Protein AF-G0GAW5-F1 (afdb_monomer_lite)

Foldseek 3Di:
DDDDPPPPPPPDPPPVPQPPDVLVVCVVVNPVNVVVLVVVCVVCVPCVVVVVVVVVVVVVVVVVVVVCVVVVCVPLDDVNVVVVSVVSVVVSVVVVVVVVVVVVVVVVVVVD

Sequence (112 aa):
MQSLHSGTGSYAQEESEPLIVPLAVPFIAGPSAIAMITLLSTRYPAHRLELGLALGGAWLVSVLVLLASEIFQRLLGKNGLEAVERLMGMLLTAMAAQMLLDGIRDYLALAG

Structure (mmCIF, N/CA/C/O backbone):
data_AF-G0GAW5-F1
#
_entry.id   AF-G0GAW5-F1
#
loop_
_atom_site.group_PDB
_atom_site.id
_atom_site.type_symbol
_atom_site.label_atom_id
_atom_site.label_alt_id
_atom_site.label_comp_id
_atom_site.label_asym_id
_atom_site.label_entity_id
_atom_site.label_seq_id
_atom_site.pdbx_PDB_ins_code
_atom_site.Cartn_x
_atom_site.Cartn_y
_atom_site.Cartn_z
_atom_site.occupancy
_atom_site.B_iso_or_equiv
_atom_site.auth_seq_id
_atom_site.auth_comp_id
_atom_site.auth_asym_id
_atom_site.auth_atom_id
_atom_site.pdbx_PDB_model_num
ATOM 1 N N . MET A 1 1 ? 3.167 -16.048 63.018 1.00 46.88 1 MET A N 1
ATOM 2 C CA . MET A 1 1 ? 1.977 -16.678 62.409 1.00 46.88 1 MET A CA 1
ATOM 3 C C . MET A 1 1 ? 1.272 -15.592 61.621 1.00 46.88 1 MET A C 1
ATOM 5 O O . MET A 1 1 ? 0.807 -14.646 62.229 1.00 46.88 1 MET A O 1
ATOM 9 N N . GLN A 1 2 ? 1.557 -15.529 60.318 1.00 53.53 2 GLN A N 1
ATOM 10 C CA . GLN A 1 2 ? 0.591 -15.897 59.268 1.00 53.53 2 GLN A CA 1
ATOM 11 C C . GLN A 1 2 ? -0.322 -14.689 58.996 1.00 53.53 2 GLN A C 1
ATOM 13 O O . GLN A 1 2 ? -1.010 -14.230 59.887 1.00 53.53 2 GLN A O 1
ATOM 18 N N . SER A 1 3 ? -0.319 -14.057 57.836 1.00 53.78 3 SER A N 1
ATOM 19 C CA . SER A 1 3 ? -0.056 -14.562 56.495 1.00 53.78 3 SER A CA 1
ATOM 20 C C . SER A 1 3 ? 0.198 -13.374 55.573 1.00 53.78 3 SER A C 1
ATOM 22 O O . SER A 1 3 ? -0.595 -12.438 55.551 1.00 53.78 3 SER A O 1
ATOM 24 N N . LEU A 1 4 ? 1.280 -13.468 54.798 1.00 60.12 4 LEU A N 1
ATOM 25 C CA . LEU A 1 4 ? 1.246 -13.324 53.342 1.00 60.12 4 LEU A CA 1
ATOM 26 C C . LEU A 1 4 ? 0.198 -12.327 52.831 1.00 60.12 4 LEU A C 1
ATOM 28 O O . LEU A 1 4 ? -0.859 -12.725 52.346 1.00 60.12 4 LEU A O 1
ATOM 32 N N . HIS A 1 5 ? 0.535 -11.038 52.858 1.00 53.38 5 HIS A N 1
ATOM 33 C CA . HIS A 1 5 ? 0.037 -10.159 51.810 1.00 53.38 5 HIS A CA 1
ATOM 34 C C . HIS A 1 5 ? 0.805 -10.545 50.550 1.00 53.38 5 HIS A C 1
ATOM 36 O O . HIS A 1 5 ? 1.903 -10.066 50.273 1.00 53.38 5 HIS A O 1
ATOM 42 N N . SER A 1 6 ? 0.253 -11.547 49.872 1.00 56.44 6 SER A N 1
ATOM 43 C CA . SER A 1 6 ? 0.546 -11.881 48.495 1.00 56.44 6 SER A CA 1
ATOM 44 C C . SER A 1 6 ? 0.391 -10.604 47.678 1.00 56.44 6 SER A C 1
ATOM 46 O O . SER A 1 6 ? -0.710 -10.253 47.260 1.00 56.44 6 SER A O 1
ATOM 48 N N . GLY A 1 7 ? 1.504 -9.902 47.471 1.00 50.41 7 GLY A N 1
ATOM 49 C CA . GLY A 1 7 ? 1.680 -9.050 46.311 1.00 50.41 7 GLY A CA 1
ATOM 50 C C . GLY A 1 7 ? 1.648 -9.978 45.112 1.00 50.41 7 GLY A C 1
ATOM 51 O O . GLY A 1 7 ? 2.681 -10.475 44.674 1.00 50.41 7 GLY A O 1
ATOM 52 N N . THR A 1 8 ? 0.432 -10.306 44.679 1.00 53.81 8 THR A N 1
ATOM 53 C CA . THR A 1 8 ? 0.137 -10.913 43.391 1.00 53.81 8 THR A CA 1
ATOM 54 C C . THR A 1 8 ? 0.980 -10.182 42.369 1.00 53.81 8 THR A C 1
ATOM 56 O O . THR A 1 8 ? 0.806 -8.978 42.175 1.00 53.81 8 THR A O 1
ATOM 59 N N . GLY A 1 9 ? 1.931 -10.909 41.779 1.00 46.69 9 GLY A N 1
ATOM 60 C CA . GLY A 1 9 ? 2.635 -10.458 40.596 1.00 46.69 9 GLY A CA 1
ATOM 61 C C . GLY A 1 9 ? 1.575 -9.995 39.616 1.00 46.69 9 GLY A C 1
ATOM 62 O O . GLY A 1 9 ? 0.735 -10.787 39.190 1.00 46.69 9 GLY A O 1
ATOM 63 N N . SER A 1 10 ? 1.566 -8.690 39.361 1.00 43.50 10 SER A N 1
ATOM 64 C CA . SER A 1 10 ? 0.806 -8.098 38.279 1.00 43.50 10 SER A CA 1
ATOM 65 C C . SER A 1 10 ? 1.381 -8.723 37.021 1.00 43.50 10 SER A C 1
ATOM 67 O O . SER A 1 10 ? 2.432 -8.300 36.543 1.00 43.50 10 SER A O 1
ATOM 69 N N . TYR A 1 11 ? 0.762 -9.819 36.578 1.00 47.91 11 TYR A N 1
ATOM 70 C CA . TYR A 1 11 ? 1.044 -10.440 35.300 1.00 47.91 11 TYR A CA 1
ATOM 71 C C . TYR A 1 11 ? 1.053 -9.322 34.277 1.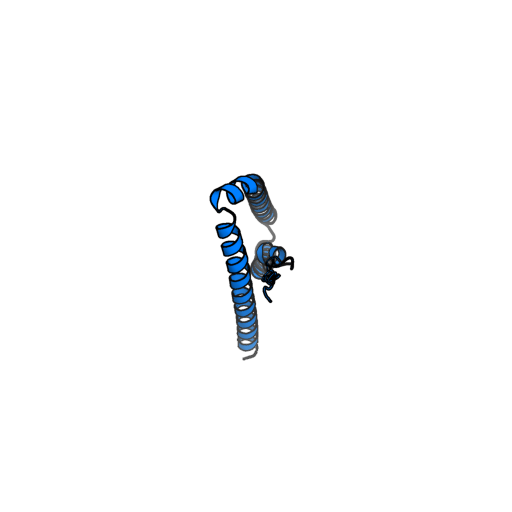00 47.91 11 TYR A C 1
ATOM 73 O O . TYR A 1 11 ? 0.101 -8.541 34.207 1.00 47.91 11 TYR A O 1
ATOM 81 N N . ALA A 1 12 ? 2.198 -9.210 33.610 1.00 43.69 12 ALA A N 1
ATOM 82 C CA . ALA A 1 12 ? 2.479 -8.240 32.584 1.00 43.69 12 ALA A CA 1
ATOM 83 C C . ALA A 1 12 ? 1.234 -8.057 31.721 1.00 43.69 12 ALA A C 1
ATOM 85 O O . ALA A 1 12 ? 0.799 -8.975 31.023 1.00 43.69 12 ALA A O 1
ATOM 86 N N . GLN A 1 13 ? 0.650 -6.866 31.803 1.00 46.19 13 GLN A N 1
ATOM 87 C CA . GLN A 1 13 ? -0.124 -6.350 30.699 1.00 46.19 13 GLN A CA 1
ATOM 88 C C . GLN A 1 13 ? 0.935 -6.149 29.614 1.00 46.19 13 GLN A C 1
ATOM 90 O O . GLN A 1 13 ? 1.612 -5.125 29.586 1.00 46.19 13 GLN A O 1
ATOM 95 N N . GLU A 1 14 ? 1.197 -7.203 28.834 1.00 52.44 14 GLU A N 1
ATOM 96 C CA . GLU A 1 14 ? 1.821 -7.073 27.526 1.00 52.44 14 GLU A CA 1
ATOM 97 C C . GLU A 1 14 ? 0.864 -6.179 26.744 1.00 52.44 14 GLU A C 1
ATOM 99 O O . GLU A 1 14 ? -0.074 -6.640 26.094 1.00 52.44 14 GLU A O 1
ATOM 104 N N . GLU A 1 15 ? 1.026 -4.867 26.918 1.00 55.59 15 GLU A N 1
ATOM 105 C CA . GLU A 1 15 ? 0.551 -3.899 25.956 1.00 55.59 15 GLU A CA 1
ATOM 106 C C . GLU A 1 15 ? 1.188 -4.362 24.657 1.00 55.59 15 GLU A C 1
ATOM 108 O O . GLU A 1 15 ? 2.405 -4.269 24.507 1.00 55.59 15 GLU A O 1
ATOM 113 N N . SER A 1 16 ? 0.392 -5.021 23.805 1.00 56.28 16 SER A N 1
ATOM 114 C CA . SER A 1 16 ? 0.824 -5.417 22.471 1.00 56.28 16 SER A CA 1
ATOM 115 C C . SER A 1 16 ? 1.380 -4.154 21.858 1.00 56.28 16 SER A C 1
ATOM 117 O O . SER A 1 16 ? 0.602 -3.254 21.550 1.00 56.28 16 SER A O 1
ATOM 119 N N . GLU A 1 17 ? 2.707 -4.054 21.783 1.00 57.62 17 GLU A N 1
ATOM 120 C CA . GLU A 1 17 ? 3.372 -2.931 21.156 1.00 57.62 17 GLU A CA 1
ATOM 121 C C . GLU A 1 17 ? 2.834 -2.936 19.729 1.00 57.62 17 GLU A C 1
ATOM 123 O O . GLU A 1 17 ? 3.129 -3.873 18.972 1.00 57.62 17 GLU A O 1
ATOM 128 N N . PRO A 1 18 ? 1.949 -1.982 19.374 1.00 62.19 18 PRO A N 1
ATOM 129 C CA . PRO A 1 18 ? 1.368 -1.967 18.049 1.00 62.19 18 PRO A CA 1
ATOM 130 C C . PRO A 1 18 ? 2.558 -1.910 17.107 1.00 62.19 18 PRO A C 1
ATOM 132 O O . PRO A 1 18 ? 3.521 -1.196 17.400 1.00 62.19 18 PRO A O 1
ATOM 135 N N . LEU A 1 19 ? 2.550 -2.684 16.021 1.00 57.59 19 LEU A N 1
ATOM 136 C CA . LEU A 1 19 ? 3.632 -2.645 15.040 1.00 57.59 19 LEU A CA 1
ATOM 137 C C . LEU A 1 19 ? 3.679 -1.243 14.400 1.00 57.59 19 LEU A C 1
ATOM 139 O O . LEU A 1 19 ? 3.179 -1.013 13.302 1.00 57.59 19 LEU A O 1
ATOM 143 N N . ILE A 1 20 ? 4.319 -0.297 15.085 1.00 57.03 20 ILE A N 1
ATOM 144 C CA . ILE A 1 20 ? 4.677 1.045 14.629 1.00 57.03 20 ILE A CA 1
ATOM 145 C C . ILE A 1 20 ? 5.997 0.896 13.868 1.00 57.03 20 ILE A C 1
ATOM 147 O O . ILE A 1 20 ? 7.014 1.519 14.143 1.00 57.03 20 ILE A O 1
ATOM 151 N N . VAL A 1 21 ? 6.017 -0.028 12.920 1.00 54.75 21 VAL A N 1
ATOM 152 C CA . VAL A 1 21 ? 7.051 -0.098 11.891 1.00 54.75 21 VAL A CA 1
ATOM 153 C C . VAL A 1 21 ? 6.363 0.292 10.585 1.00 54.75 21 VAL A C 1
ATOM 155 O O . VAL A 1 21 ? 5.129 0.294 10.537 1.00 54.75 21 VAL A O 1
ATOM 158 N N . PRO A 1 22 ? 7.087 0.705 9.532 1.00 62.09 22 PRO A N 1
ATOM 159 C CA . PRO A 1 22 ? 6.471 1.193 8.306 1.00 62.09 22 PRO A CA 1
ATOM 160 C C . PRO A 1 22 ? 5.839 0.012 7.560 1.00 62.09 22 PRO A C 1
ATOM 162 O O . PRO A 1 22 ? 6.385 -0.454 6.575 1.00 62.09 22 PRO A O 1
ATOM 165 N N . LEU A 1 23 ? 4.713 -0.500 8.061 1.00 59.62 23 LEU A N 1
ATOM 166 C CA . LEU A 1 23 ? 3.812 -1.484 7.466 1.00 59.62 23 LEU A CA 1
ATOM 167 C C . LEU A 1 23 ? 2.655 -0.782 6.760 1.00 59.62 23 LEU A C 1
ATOM 169 O O . LEU A 1 23 ? 2.204 -1.224 5.707 1.00 59.62 23 LEU A O 1
ATOM 173 N N . ALA A 1 24 ? 2.251 0.382 7.278 1.00 64.81 24 ALA A N 1
ATOM 174 C CA . ALA A 1 24 ? 1.353 1.286 6.571 1.00 64.81 24 ALA A CA 1
ATOM 175 C C . ALA A 1 24 ? 1.928 1.673 5.197 1.00 64.81 24 ALA A C 1
ATOM 177 O O . ALA A 1 24 ? 1.198 1.735 4.216 1.00 64.81 24 ALA A O 1
ATOM 178 N N . VAL A 1 25 ? 3.249 1.861 5.104 1.00 62.19 25 VAL A N 1
ATOM 179 C CA . VAL A 1 25 ? 3.933 2.228 3.855 1.00 62.19 25 VAL A CA 1
ATOM 180 C C . VAL A 1 25 ? 3.888 1.115 2.790 1.00 62.19 25 VAL A C 1
ATOM 182 O O . VAL A 1 25 ? 3.407 1.405 1.701 1.00 62.19 25 VAL A O 1
ATOM 185 N N . PRO A 1 26 ? 4.307 -0.143 3.035 1.00 67.50 26 PRO A N 1
ATOM 186 C CA . PRO A 1 26 ? 4.197 -1.237 2.071 1.00 67.50 26 PRO A CA 1
ATOM 187 C C . PRO A 1 26 ? 2.751 -1.661 1.816 1.00 67.50 26 PRO A C 1
ATOM 189 O O . PRO A 1 26 ? 2.487 -2.267 0.787 1.00 67.50 26 PRO A O 1
ATOM 192 N N . PHE A 1 27 ? 1.801 -1.343 2.695 1.00 67.31 27 PHE A N 1
ATOM 193 C CA . PHE A 1 27 ? 0.393 -1.557 2.381 1.00 67.31 27 PHE A CA 1
ATOM 194 C C . PHE A 1 27 ? -0.167 -0.482 1.436 1.00 67.31 27 PHE A C 1
ATOM 196 O O . PHE A 1 27 ? -0.823 -0.807 0.451 1.00 67.31 27 PHE A O 1
ATOM 203 N N . ILE A 1 28 ? 0.116 0.799 1.697 1.00 67.25 28 ILE A N 1
ATOM 204 C CA . ILE A 1 28 ? -0.384 1.931 0.894 1.00 67.25 28 ILE A CA 1
ATOM 205 C C . ILE A 1 28 ? 0.362 2.050 -0.442 1.00 67.25 28 ILE A C 1
ATOM 207 O O . ILE A 1 28 ? -0.236 2.324 -1.479 1.00 67.25 28 ILE A O 1
ATOM 211 N N . ALA A 1 29 ? 1.674 1.845 -0.426 1.00 67.81 29 ALA A N 1
ATOM 212 C CA . ALA A 1 29 ? 2.573 1.983 -1.564 1.00 67.81 29 ALA A CA 1
ATOM 213 C C . ALA A 1 29 ? 3.274 0.651 -1.849 1.00 67.81 29 ALA A C 1
ATOM 215 O O . ALA A 1 29 ? 4.493 0.603 -2.025 1.00 67.81 29 ALA A O 1
ATOM 216 N N . GLY A 1 30 ? 2.513 -0.448 -1.838 1.00 74.38 30 GLY A N 1
ATOM 217 C CA . GLY A 1 30 ? 3.077 -1.778 -2.032 1.00 74.38 30 GLY A CA 1
ATOM 218 C C . GLY A 1 30 ? 3.963 -1.857 -3.275 1.00 74.38 30 GLY A C 1
ATOM 219 O O . GLY A 1 30 ? 3.634 -1.256 -4.303 1.00 74.38 30 GLY A O 1
ATOM 220 N N . PRO A 1 31 ? 5.087 -2.592 -3.219 1.00 77.75 31 PRO A N 1
ATOM 221 C CA . PRO A 1 31 ? 6.052 -2.636 -4.315 1.00 77.75 31 PRO A CA 1
ATOM 222 C C . PRO A 1 31 ? 5.419 -3.087 -5.640 1.00 77.75 31 PRO A C 1
ATOM 224 O O . PRO A 1 31 ? 5.794 -2.575 -6.692 1.00 77.75 31 PRO A O 1
ATOM 227 N N . SER A 1 32 ? 4.386 -3.940 -5.597 1.00 77.44 32 SER A N 1
ATOM 228 C CA . SER A 1 32 ? 3.591 -4.327 -6.772 1.00 77.44 32 SER A CA 1
ATOM 229 C C . SER A 1 32 ? 2.832 -3.153 -7.382 1.00 77.44 32 SER A C 1
ATOM 231 O O . SER A 1 32 ? 2.798 -3.010 -8.600 1.00 77.44 32 SER A O 1
ATOM 233 N N . ALA A 1 33 ? 2.239 -2.292 -6.552 1.00 83.12 33 ALA A N 1
ATOM 234 C CA . ALA A 1 33 ? 1.510 -1.118 -7.016 1.00 83.12 33 ALA A CA 1
ATOM 235 C C . ALA A 1 33 ? 2.464 -0.106 -7.666 1.00 83.12 33 ALA A C 1
ATOM 237 O O . ALA A 1 33 ? 2.168 0.396 -8.749 1.00 83.12 33 ALA A O 1
ATOM 238 N N . ILE A 1 34 ? 3.637 0.131 -7.063 1.00 85.31 34 ILE A N 1
ATOM 239 C CA . ILE A 1 34 ? 4.677 0.995 -7.646 1.00 85.31 34 ILE A CA 1
ATOM 240 C C . ILE A 1 34 ? 5.186 0.404 -8.967 1.00 85.31 34 ILE A C 1
ATOM 242 O O . ILE A 1 34 ? 5.260 1.118 -9.965 1.00 85.31 34 ILE A O 1
ATOM 246 N N . ALA A 1 35 ? 5.489 -0.897 -9.012 1.00 86.00 35 ALA A N 1
ATOM 247 C CA . ALA A 1 35 ? 5.927 -1.575 -10.231 1.00 86.00 35 ALA A CA 1
ATOM 248 C C . ALA A 1 35 ? 4.871 -1.491 -11.343 1.00 86.00 35 ALA A C 1
ATOM 250 O O . ALA A 1 35 ? 5.198 -1.177 -12.489 1.00 86.00 35 ALA A O 1
ATOM 251 N N . MET A 1 36 ? 3.598 -1.702 -11.003 1.00 86.31 36 MET A N 1
ATOM 252 C CA . MET A 1 36 ? 2.491 -1.629 -11.950 1.00 86.31 36 MET A CA 1
ATOM 253 C C . MET A 1 36 ? 2.285 -0.206 -12.469 1.00 86.31 36 MET A C 1
ATOM 255 O O . MET A 1 36 ? 2.135 -0.028 -13.674 1.00 86.31 36 MET A O 1
ATOM 259 N N . ILE A 1 37 ? 2.354 0.814 -11.610 1.00 85.44 37 ILE A N 1
ATOM 260 C CA . ILE A 1 37 ? 2.284 2.220 -12.030 1.00 85.44 37 ILE A CA 1
ATOM 261 C C . ILE A 1 37 ? 3.465 2.598 -12.923 1.00 85.44 37 ILE A C 1
ATOM 263 O O . ILE A 1 37 ? 3.259 3.247 -13.945 1.00 85.44 37 ILE A O 1
ATOM 267 N N . THR A 1 38 ? 4.683 2.158 -12.605 1.00 85.56 38 THR A N 1
ATOM 268 C CA . THR A 1 38 ? 5.864 2.398 -13.447 1.00 85.56 38 THR A CA 1
ATOM 269 C C . THR A 1 38 ? 5.718 1.717 -14.810 1.00 85.56 38 THR A C 1
ATOM 271 O O . THR A 1 38 ? 5.976 2.339 -15.845 1.00 85.56 38 THR A O 1
ATOM 274 N N . LEU A 1 39 ? 5.229 0.474 -14.843 1.00 87.06 39 LEU A N 1
ATOM 275 C CA . LEU A 1 39 ? 4.948 -0.252 -16.082 1.00 87.06 39 LEU A CA 1
ATOM 276 C C . LEU A 1 39 ? 3.862 0.445 -16.913 1.00 87.06 39 LEU A C 1
ATOM 278 O O . LEU A 1 39 ? 4.033 0.636 -18.117 1.00 87.06 39 LEU A O 1
ATOM 282 N N . LEU A 1 40 ? 2.761 0.849 -16.280 1.00 84.69 40 LEU A N 1
ATOM 283 C CA . LEU A 1 40 ? 1.617 1.472 -16.943 1.00 84.69 40 LEU A CA 1
ATOM 284 C C . LEU A 1 40 ? 1.960 2.879 -17.454 1.00 84.69 40 LEU A C 1
ATOM 286 O O . LEU A 1 40 ? 1.609 3.227 -18.580 1.00 84.69 40 LEU A O 1
ATOM 290 N N . SER A 1 41 ? 2.737 3.639 -16.678 1.00 82.62 41 SER A N 1
ATOM 291 C CA . SER A 1 41 ? 3.304 4.937 -17.065 1.00 82.62 41 SER A CA 1
ATOM 292 C C . SER A 1 41 ? 4.228 4.816 -18.283 1.00 82.62 41 SER A C 1
ATOM 294 O O . SER A 1 41 ? 4.178 5.649 -19.189 1.00 82.62 41 SER A O 1
ATOM 296 N N . THR A 1 42 ? 5.013 3.734 -18.360 1.00 81.69 42 THR A N 1
ATOM 297 C CA . THR A 1 42 ? 5.902 3.457 -19.502 1.00 81.69 42 THR A CA 1
ATOM 298 C C . THR A 1 42 ? 5.127 2.985 -20.740 1.00 81.69 42 THR A C 1
ATOM 300 O O . THR A 1 42 ? 5.465 3.359 -21.861 1.00 81.69 42 THR A O 1
ATOM 303 N N . ARG A 1 43 ? 4.068 2.182 -20.560 1.00 80.50 43 ARG A N 1
ATOM 304 C CA . ARG A 1 43 ? 3.222 1.651 -21.648 1.00 80.50 43 ARG A CA 1
ATOM 305 C C . ARG A 1 43 ? 2.291 2.701 -22.261 1.00 80.50 43 ARG A C 1
ATOM 307 O O . ARG A 1 43 ? 2.035 2.638 -23.460 1.00 80.50 43 ARG A O 1
ATOM 314 N N . TYR A 1 44 ? 1.792 3.652 -21.468 1.00 77.75 44 TYR A N 1
ATOM 315 C CA . TYR A 1 44 ? 0.777 4.623 -21.894 1.00 77.75 44 TYR A CA 1
ATOM 316 C C . TYR A 1 44 ? 1.193 6.080 -21.619 1.00 77.75 44 TYR A C 1
ATOM 318 O O . TYR A 1 44 ? 0.520 6.794 -20.871 1.00 77.75 44 TYR A O 1
ATOM 326 N N . PRO A 1 45 ? 2.250 6.590 -22.278 1.00 69.56 45 PRO A N 1
ATOM 327 C CA . PRO A 1 45 ? 2.746 7.947 -22.045 1.00 69.56 45 PRO A CA 1
ATOM 328 C C . PRO A 1 45 ? 1.766 9.055 -22.468 1.00 69.56 45 PRO A C 1
ATOM 330 O O . PRO A 1 45 ? 1.954 10.194 -22.042 1.00 69.56 45 PRO A O 1
ATOM 333 N N . ALA A 1 46 ? 0.747 8.746 -23.282 1.00 71.62 46 ALA A N 1
ATOM 334 C CA . ALA A 1 46 ? -0.295 9.684 -23.716 1.00 71.62 46 ALA A CA 1
ATOM 335 C C . ALA A 1 46 ? -1.462 9.825 -22.714 1.00 71.62 46 ALA A C 1
ATOM 337 O O . ALA A 1 46 ? -2.129 10.854 -22.706 1.00 71.62 46 ALA A O 1
ATOM 338 N N . HIS A 1 47 ? -1.673 8.847 -21.824 1.00 78.50 47 HIS A N 1
ATOM 339 C CA . HIS A 1 47 ? -2.802 8.817 -20.878 1.00 78.50 47 HIS A CA 1
ATOM 340 C C . HIS A 1 47 ? -2.390 9.244 -19.458 1.00 78.50 47 HIS A C 1
ATOM 342 O O . HIS A 1 47 ? -3.025 8.882 -18.471 1.00 78.50 47 HIS A 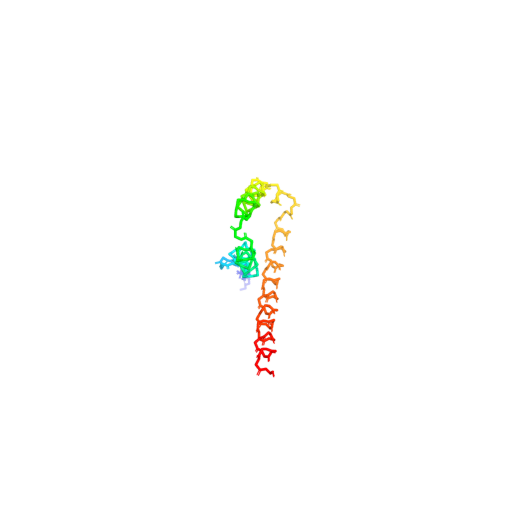O 1
ATOM 348 N N . ARG A 1 48 ? -1.319 10.043 -19.323 1.00 76.56 48 ARG A N 1
ATOM 349 C CA . ARG A 1 48 ? -0.823 10.522 -18.014 1.00 76.56 48 ARG A CA 1
ATOM 350 C C . ARG A 1 48 ? -1.889 11.276 -17.219 1.00 76.56 48 ARG A C 1
ATOM 352 O O . ARG A 1 48 ? -1.907 11.182 -15.998 1.00 76.56 48 ARG A O 1
ATOM 359 N N . LEU A 1 49 ? -2.770 12.003 -17.910 1.00 81.06 49 LEU A N 1
ATOM 360 C CA . LEU A 1 49 ? -3.894 12.711 -17.296 1.00 81.06 49 LEU A CA 1
ATOM 361 C C . LEU A 1 49 ? -4.925 11.744 -16.703 1.00 81.06 49 LEU A C 1
ATOM 363 O O . LEU A 1 49 ? -5.343 11.948 -15.570 1.00 81.06 49 LEU A O 1
ATOM 367 N N . GLU A 1 50 ? -5.284 10.669 -17.407 1.00 84.75 50 GLU A N 1
ATOM 368 C CA . GLU A 1 50 ? -6.201 9.647 -16.879 1.00 84.75 50 GLU A CA 1
ATOM 369 C C . GLU A 1 50 ? -5.585 8.881 -15.707 1.00 84.75 50 GLU A C 1
ATOM 371 O O . GLU A 1 50 ? -6.251 8.678 -14.695 1.00 84.75 50 GLU A O 1
ATOM 376 N N . LEU A 1 51 ? -4.297 8.525 -15.794 1.00 83.81 51 LEU A N 1
ATOM 377 C CA . LEU A 1 51 ? -3.572 7.898 -14.684 1.00 83.81 51 LEU A CA 1
ATOM 378 C C . LEU A 1 51 ? -3.505 8.821 -13.458 1.00 83.81 51 LEU A C 1
ATOM 380 O O . LEU A 1 51 ? -3.708 8.368 -12.332 1.00 83.81 51 LEU A O 1
ATOM 384 N N . GLY A 1 52 ? -3.271 10.119 -13.669 1.00 85.25 52 GLY A N 1
ATOM 385 C CA . GLY A 1 52 ? -3.288 11.128 -12.611 1.00 85.25 52 GLY A CA 1
ATOM 386 C C . GLY A 1 52 ? -4.674 11.317 -11.990 1.00 85.25 52 GLY A C 1
ATOM 387 O O . GLY A 1 52 ? -4.783 11.403 -10.769 1.00 85.25 52 GLY A O 1
ATOM 388 N N . LEU A 1 53 ? -5.737 11.319 -12.801 1.00 88.25 53 LEU A N 1
ATOM 389 C CA . LEU A 1 53 ? -7.121 11.386 -12.322 1.00 88.25 53 LEU A CA 1
ATOM 390 C C . LEU A 1 53 ? -7.513 10.133 -11.533 1.00 88.25 53 LEU A C 1
ATOM 392 O O . LEU A 1 53 ? -8.135 10.256 -10.481 1.00 88.25 53 LEU A O 1
ATOM 396 N N . ALA A 1 54 ? -7.117 8.942 -11.987 1.00 87.38 54 ALA A N 1
A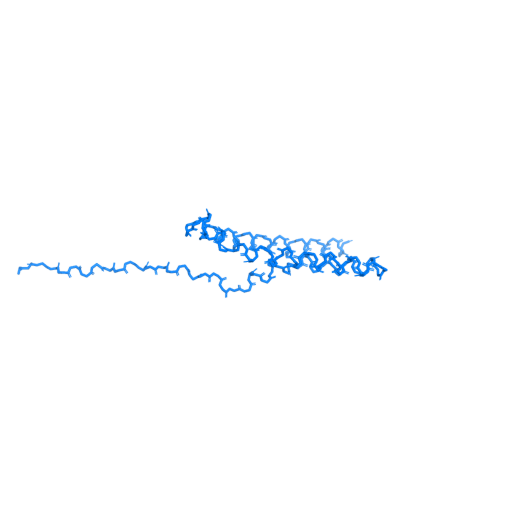TOM 397 C CA . ALA A 1 54 ? -7.348 7.693 -11.267 1.00 87.38 54 ALA A CA 1
ATOM 398 C C . ALA A 1 54 ? -6.618 7.676 -9.915 1.00 87.38 54 ALA A C 1
ATOM 400 O O . ALA A 1 54 ? -7.215 7.331 -8.895 1.00 87.38 54 ALA A O 1
ATOM 401 N N . LEU A 1 55 ? -5.351 8.109 -9.883 1.00 85.69 55 LEU A N 1
ATOM 402 C CA . LEU A 1 55 ? -4.578 8.222 -8.645 1.00 85.69 55 LEU A CA 1
ATOM 403 C C . LEU A 1 55 ? -5.175 9.273 -7.697 1.00 85.69 55 LEU A C 1
ATOM 405 O O . LEU A 1 55 ? -5.302 9.020 -6.500 1.00 85.69 55 LEU A O 1
ATOM 409 N N . GLY A 1 56 ? -5.598 10.420 -8.233 1.00 90.19 56 GLY A N 1
ATOM 410 C CA . GLY A 1 56 ? -6.317 11.452 -7.488 1.00 90.19 56 GLY A CA 1
ATOM 411 C C . GLY A 1 56 ? -7.641 10.941 -6.914 1.00 90.19 56 GLY A C 1
ATOM 412 O O . GLY A 1 56 ? -7.954 11.213 -5.757 1.00 90.19 56 GLY A O 1
ATOM 413 N N . GLY A 1 57 ? -8.382 10.133 -7.676 1.00 90.75 57 GLY A N 1
ATOM 414 C CA . GLY A 1 57 ? -9.590 9.451 -7.215 1.00 90.75 57 GLY A CA 1
ATOM 415 C C . GLY A 1 57 ? -9.308 8.463 -6.083 1.00 90.75 57 GLY A C 1
ATOM 416 O O . GLY A 1 57 ? -9.997 8.490 -5.067 1.00 90.75 57 GLY A O 1
ATOM 417 N N . ALA A 1 58 ? -8.258 7.646 -6.203 1.00 87.44 58 ALA A N 1
ATOM 418 C CA . ALA A 1 58 ? -7.838 6.728 -5.143 1.00 87.44 58 ALA A CA 1
ATOM 419 C C . ALA A 1 58 ? -7.443 7.475 -3.856 1.00 87.44 58 ALA A C 1
ATOM 421 O O . ALA A 1 58 ? -7.822 7.066 -2.757 1.00 87.44 58 ALA A O 1
ATOM 422 N N . TRP A 1 59 ? -6.747 8.608 -3.982 1.00 88.62 59 TRP A N 1
ATOM 423 C CA . TRP A 1 59 ? -6.445 9.502 -2.862 1.00 88.62 59 TRP A CA 1
ATOM 424 C C . TRP A 1 59 ? -7.710 10.059 -2.209 1.00 88.62 59 TRP A C 1
ATOM 426 O O . TRP A 1 59 ? -7.833 10.034 -0.987 1.00 88.62 59 TRP A O 1
ATOM 436 N N . LEU A 1 60 ? -8.673 10.516 -3.008 1.00 92.44 60 LEU A N 1
ATOM 437 C CA . LEU A 1 60 ? -9.930 11.071 -2.510 1.00 92.44 60 LEU A CA 1
ATOM 438 C C . LEU A 1 60 ? -10.758 10.017 -1.760 1.00 92.44 60 LEU A C 1
ATOM 440 O O . LEU A 1 60 ? -11.275 10.289 -0.677 1.00 92.44 60 LEU A O 1
ATOM 444 N N . VAL A 1 61 ? -10.808 8.788 -2.280 1.00 89.62 61 VAL A N 1
ATOM 445 C CA . VAL A 1 61 ? -11.404 7.638 -1.583 1.00 89.62 61 VAL A CA 1
ATOM 446 C C . VAL A 1 61 ? -10.659 7.342 -0.281 1.00 89.62 61 VAL A C 1
ATOM 448 O O . VAL A 1 61 ? -11.296 7.137 0.748 1.00 89.62 61 VAL A O 1
ATOM 451 N N . SER A 1 62 ? -9.326 7.377 -0.290 1.00 85.19 62 SER A N 1
ATOM 452 C CA . SER A 1 62 ? -8.511 7.130 0.909 1.00 85.19 62 SER A CA 1
ATOM 453 C C . SER A 1 62 ? -8.803 8.158 2.006 1.00 85.19 62 SER A C 1
ATOM 455 O O . SER A 1 62 ? -8.984 7.793 3.164 1.00 85.19 62 SER A O 1
ATOM 457 N N . VAL A 1 63 ? -8.936 9.435 1.641 1.00 87.81 63 VAL A N 1
ATOM 458 C CA . VAL A 1 63 ? -9.334 10.509 2.563 1.00 87.81 63 VAL A CA 1
ATOM 459 C C . VAL A 1 63 ? -10.742 10.278 3.116 1.00 87.81 63 VAL A C 1
ATOM 461 O O . VAL A 1 63 ? -10.946 10.427 4.318 1.00 87.81 63 VAL A O 1
ATOM 464 N N . LEU A 1 64 ? -11.705 9.867 2.286 1.00 89.56 64 LEU A N 1
ATOM 465 C CA . LEU A 1 64 ? -13.060 9.542 2.750 1.00 89.56 64 LEU A CA 1
ATOM 466 C C . LEU A 1 64 ? -13.073 8.375 3.746 1.00 89.56 64 LEU A C 1
ATOM 468 O O . LEU A 1 64 ? -13.781 8.433 4.749 1.00 89.56 64 LEU A O 1
ATOM 472 N N . VAL A 1 65 ? -12.265 7.340 3.502 1.00 84.88 65 VAL A N 1
ATOM 473 C CA . VAL A 1 65 ? -12.109 6.204 4.423 1.00 84.88 65 VAL A CA 1
ATOM 474 C C . VAL A 1 65 ? -11.490 6.656 5.748 1.00 84.88 65 VAL A C 1
ATOM 476 O O . VAL A 1 65 ? -11.963 6.249 6.807 1.00 84.88 65 VAL A O 1
ATOM 479 N N . LEU A 1 66 ? -10.484 7.537 5.710 1.00 81.12 66 LEU A N 1
ATOM 480 C CA . LEU A 1 66 ? -9.878 8.111 6.915 1.00 81.12 66 LEU A CA 1
ATOM 481 C C . LEU A 1 66 ? -10.863 8.983 7.701 1.00 81.12 66 LEU A C 1
ATOM 483 O O . LEU A 1 66 ? -10.893 8.899 8.926 1.00 81.12 66 LEU A O 1
ATOM 487 N N . LEU A 1 67 ? -11.710 9.767 7.027 1.00 84.88 67 LEU A N 1
ATOM 488 C CA . LEU A 1 67 ? -12.792 10.511 7.684 1.00 84.88 67 LEU A CA 1
ATOM 489 C C . LEU A 1 67 ? -13.802 9.571 8.357 1.00 84.88 67 LEU A C 1
ATOM 491 O O . LEU A 1 67 ? -14.310 9.872 9.432 1.00 84.88 67 LEU A O 1
ATOM 495 N N . ALA A 1 68 ? -14.063 8.409 7.758 1.00 82.69 68 ALA A N 1
ATOM 496 C CA . ALA A 1 68 ? -14.913 7.371 8.334 1.00 82.69 68 ALA A CA 1
ATOM 497 C C . ALA A 1 68 ? -14.211 6.522 9.417 1.00 82.69 68 ALA A C 1
ATOM 499 O O . ALA A 1 68 ? -14.824 5.598 9.955 1.00 82.69 68 ALA A O 1
ATOM 500 N N . SER A 1 69 ? -12.956 6.818 9.778 1.00 78.12 69 SER A N 1
ATOM 501 C CA . SER A 1 69 ? -12.186 6.060 10.779 1.00 78.12 69 SER A CA 1
ATOM 502 C C . SER A 1 69 ? -12.880 5.99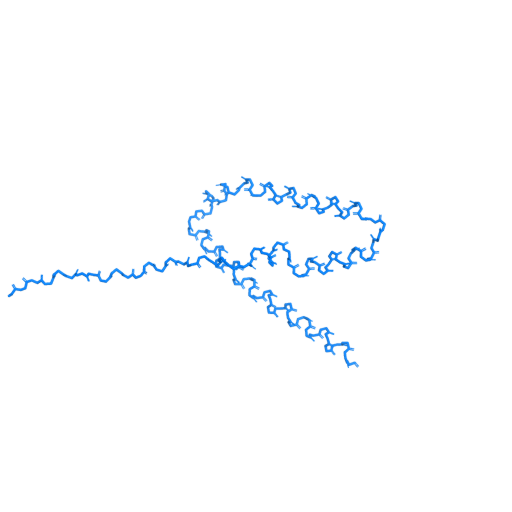9 12.146 1.00 78.12 69 SER A C 1
ATOM 504 O O . SER A 1 69 ? -12.893 4.954 12.799 1.00 78.12 69 SER A O 1
ATOM 506 N N . GLU A 1 70 ? -13.566 7.071 12.553 1.00 76.38 70 GLU A N 1
ATOM 507 C CA . GLU A 1 70 ? -14.352 7.082 13.796 1.00 76.38 70 GLU A CA 1
ATOM 508 C C . GLU A 1 70 ? -15.490 6.045 13.782 1.00 76.38 70 GLU A C 1
ATOM 510 O O . GLU A 1 70 ? -15.814 5.445 14.809 1.00 76.38 70 GLU A O 1
ATOM 515 N N . ILE A 1 71 ? -16.069 5.777 12.606 1.00 74.12 71 ILE A N 1
ATOM 516 C CA . ILE A 1 71 ? -17.106 4.755 12.415 1.00 74.12 71 ILE A CA 1
ATOM 517 C C . ILE A 1 71 ? -16.485 3.361 12.522 1.00 74.12 71 ILE A C 1
ATOM 519 O O . ILE A 1 71 ? -17.063 2.486 13.167 1.00 74.12 71 ILE A O 1
ATOM 523 N N . PHE A 1 72 ? -15.290 3.161 11.958 1.00 73.00 72 PHE A N 1
ATOM 524 C CA . PHE A 1 72 ? -14.558 1.896 12.056 1.00 73.00 72 PHE A CA 1
ATOM 525 C C . PHE A 1 72 ? -14.255 1.510 13.506 1.00 73.00 72 PHE A C 1
ATOM 527 O O . PHE A 1 72 ? -14.492 0.363 13.888 1.00 73.00 72 PHE A O 1
ATOM 534 N N . GLN A 1 73 ? -13.819 2.463 14.336 1.00 71.62 73 GLN A N 1
ATOM 535 C CA . GLN A 1 73 ? -13.571 2.205 15.760 1.00 71.62 73 GLN A CA 1
ATOM 536 C C . GLN A 1 73 ? -14.841 1.773 16.502 1.00 71.62 73 GLN A C 1
ATOM 538 O O . GLN A 1 73 ? -14.805 0.889 17.361 1.00 71.62 73 GLN A O 1
ATOM 543 N N . ARG A 1 74 ? -15.982 2.371 16.148 1.00 74.12 74 ARG A N 1
ATOM 544 C CA . ARG A 1 74 ? -17.274 2.070 16.771 1.00 74.12 74 ARG A CA 1
ATOM 545 C C . ARG A 1 74 ? -17.875 0.743 16.302 1.00 74.12 74 ARG A C 1
ATOM 547 O O . ARG A 1 74 ? -18.589 0.111 17.073 1.00 74.12 74 ARG A O 1
ATOM 554 N N . LEU A 1 75 ? -17.593 0.336 15.063 1.00 76.19 75 LEU A N 1
ATOM 555 C CA . LEU A 1 75 ? -18.160 -0.859 14.439 1.00 76.19 75 LEU A CA 1
ATOM 556 C C . LEU A 1 75 ? -17.382 -2.139 14.779 1.00 76.19 75 LEU A C 1
ATOM 558 O O . LEU A 1 75 ? -17.996 -3.170 15.034 1.00 76.19 75 LEU A O 1
ATOM 562 N N . LEU A 1 76 ? -16.045 -2.080 14.796 1.00 75.81 76 LEU A N 1
ATOM 563 C CA . LEU A 1 76 ? -15.187 -3.242 15.075 1.00 75.81 76 LEU A CA 1
ATOM 564 C C . LEU A 1 76 ? -14.915 -3.426 16.575 1.00 75.81 76 LEU A C 1
ATOM 566 O O . LEU A 1 76 ? -14.636 -4.539 17.026 1.00 75.81 76 LEU A O 1
ATOM 570 N N . GLY A 1 77 ? -15.012 -2.350 17.361 1.00 79.31 77 GLY A N 1
ATOM 571 C CA . GLY A 1 77 ? -14.659 -2.362 18.775 1.00 79.31 77 GLY A CA 1
ATOM 572 C C . GLY A 1 77 ? -13.176 -2.678 19.022 1.00 79.31 77 GLY A C 1
ATOM 573 O O . GLY A 1 77 ? -12.399 -2.962 18.112 1.00 79.31 77 GLY A O 1
ATOM 574 N N . LYS A 1 78 ? -12.774 -2.641 20.295 1.00 76.56 78 LYS A N 1
ATOM 575 C CA . LYS A 1 78 ? -11.375 -2.831 20.721 1.00 76.56 78 LYS A CA 1
ATOM 576 C C . LYS A 1 78 ? -10.769 -4.178 20.291 1.00 76.56 78 LYS A C 1
ATOM 578 O O . LYS A 1 78 ? -9.675 -4.203 19.746 1.00 76.56 78 LYS A O 1
ATOM 583 N N . ASN A 1 79 ? -11.507 -5.276 20.452 1.00 80.06 79 ASN A N 1
ATOM 584 C CA . ASN A 1 79 ? -11.004 -6.616 20.126 1.00 80.06 79 ASN A CA 1
ATOM 585 C C . ASN A 1 79 ? -10.950 -6.869 18.608 1.00 80.06 79 ASN A C 1
ATOM 587 O O . ASN A 1 79 ? -10.100 -7.617 18.133 1.00 80.06 79 ASN A O 1
ATOM 591 N N . GLY A 1 80 ? -11.866 -6.266 17.839 1.00 82.88 80 GLY A N 1
ATOM 592 C CA . GLY A 1 80 ? -11.865 -6.376 16.381 1.00 82.88 80 GLY A CA 1
ATOM 593 C C . GLY A 1 80 ? -10.699 -5.615 15.757 1.00 82.88 80 GLY A C 1
ATOM 594 O O . GLY A 1 80 ? -10.080 -6.117 14.822 1.00 82.88 80 GLY A O 1
ATOM 595 N N . LEU A 1 81 ? -10.358 -4.447 16.309 1.00 81.62 81 LEU A N 1
ATOM 596 C CA . LEU A 1 81 ? -9.189 -3.684 15.880 1.00 81.62 81 LEU A CA 1
ATOM 597 C C . LEU A 1 81 ? -7.886 -4.460 16.132 1.00 81.62 81 LEU A C 1
ATOM 599 O O . LEU A 1 81 ? -7.095 -4.619 15.209 1.00 81.62 81 LEU A O 1
ATOM 603 N N . GLU A 1 82 ? -7.723 -5.044 17.322 1.00 82.00 82 GLU A N 1
ATOM 604 C CA . GLU A 1 82 ? -6.556 -5.873 17.666 1.00 82.00 82 GLU A CA 1
ATOM 605 C C . GLU A 1 82 ? -6.422 -7.106 16.747 1.00 82.00 82 GLU A C 1
ATOM 607 O O . GLU A 1 82 ? -5.331 -7.456 16.288 1.00 82.00 82 GLU A O 1
ATOM 612 N N . ALA A 1 83 ? -7.543 -7.754 16.407 1.00 87.81 83 ALA A N 1
ATOM 613 C CA . ALA A 1 83 ? -7.547 -8.868 15.461 1.00 87.81 83 ALA A CA 1
ATOM 614 C C . ALA A 1 83 ? -7.122 -8.435 14.046 1.00 87.81 83 ALA A C 1
ATOM 616 O O . ALA A 1 83 ? -6.368 -9.151 13.383 1.00 87.81 83 ALA A O 1
ATOM 617 N N . VAL A 1 84 ? -7.578 -7.264 13.588 1.00 84.38 84 VAL A N 1
ATOM 618 C CA . VAL A 1 84 ? -7.204 -6.699 12.282 1.00 84.38 84 VAL A CA 1
ATOM 619 C C . VAL A 1 84 ? -5.732 -6.300 12.251 1.00 84.38 84 VAL A C 1
ATOM 621 O O . VAL A 1 84 ? -5.068 -6.575 11.257 1.00 84.38 84 VAL A O 1
ATOM 624 N N . GLU A 1 85 ? -5.190 -5.726 13.325 1.00 81.31 85 GLU A N 1
ATOM 625 C CA . GLU A 1 85 ? -3.762 -5.398 13.432 1.00 81.31 85 GLU A CA 1
ATOM 626 C C . GLU A 1 85 ? -2.884 -6.649 13.297 1.00 81.31 85 GLU A C 1
ATOM 628 O O . GLU A 1 85 ? -1.942 -6.675 12.498 1.00 81.31 85 GLU A O 1
ATOM 633 N N . ARG A 1 86 ? -3.241 -7.731 14.001 1.00 85.12 86 ARG A N 1
ATOM 634 C CA . ARG A 1 86 ? -2.546 -9.022 13.882 1.00 85.12 86 ARG A CA 1
ATOM 635 C C . ARG A 1 86 ? -2.668 -9.610 12.479 1.00 85.12 86 ARG A C 1
ATOM 637 O O . ARG A 1 86 ? -1.675 -10.077 11.921 1.00 85.12 86 ARG A O 1
ATOM 644 N N . LEU A 1 87 ? -3.865 -9.577 11.893 1.00 88.31 87 LEU A N 1
ATOM 645 C CA . LEU A 1 87 ? -4.108 -10.074 10.538 1.00 88.31 87 LEU A CA 1
ATOM 646 C C . LEU A 1 87 ? -3.302 -9.298 9.493 1.00 88.31 87 LEU A C 1
ATOM 648 O O . LEU A 1 87 ? -2.679 -9.907 8.628 1.00 88.31 87 LEU A O 1
ATOM 652 N N . MET A 1 88 ? -3.283 -7.971 9.592 1.00 84.38 88 MET A N 1
ATOM 653 C CA . MET A 1 88 ? -2.536 -7.091 8.702 1.00 84.38 88 MET A CA 1
ATOM 654 C C . MET A 1 88 ? -1.045 -7.429 8.716 1.00 84.38 88 MET A C 1
ATOM 656 O O . MET A 1 88 ? -0.441 -7.593 7.658 1.00 84.38 88 MET A O 1
ATOM 660 N N . GLY A 1 89 ? -0.468 -7.610 9.908 1.00 80.88 89 GLY A N 1
ATOM 661 C CA . GLY A 1 89 ? 0.919 -8.046 10.062 1.00 80.88 89 GLY A CA 1
ATOM 662 C C . GLY A 1 89 ? 1.182 -9.408 9.413 1.00 80.88 89 GLY A C 1
ATOM 663 O O . GLY A 1 89 ? 2.105 -9.534 8.610 1.00 80.88 89 GLY A O 1
ATOM 664 N N . MET A 1 90 ? 0.335 -10.408 9.686 1.00 88.81 90 MET A N 1
ATOM 665 C CA . MET A 1 90 ? 0.465 -11.750 9.098 1.00 88.81 90 MET A CA 1
ATOM 666 C C . MET A 1 90 ? 0.383 -11.730 7.563 1.00 88.81 90 MET A C 1
ATOM 668 O O . MET A 1 90 ? 1.196 -12.372 6.892 1.00 88.81 90 MET A O 1
ATOM 672 N N . LEU A 1 91 ? -0.562 -10.972 6.996 1.00 86.69 91 LEU A N 1
ATOM 673 C CA . LEU A 1 91 ? -0.717 -10.821 5.547 1.00 86.69 91 LEU A CA 1
ATOM 674 C C . LEU A 1 91 ? 0.494 -10.131 4.920 1.00 86.69 91 LEU A C 1
ATOM 676 O O . LEU A 1 91 ? 0.983 -10.590 3.891 1.00 86.69 91 LEU A O 1
ATOM 680 N N . LEU A 1 92 ? 1.011 -9.072 5.546 1.00 84.75 92 LEU A N 1
ATOM 681 C CA . LEU A 1 92 ? 2.191 -8.360 5.058 1.00 84.75 92 LEU A CA 1
ATOM 682 C C . LEU A 1 92 ? 3.430 -9.258 5.036 1.00 84.75 92 LEU A C 1
ATOM 684 O O . LEU A 1 92 ? 4.166 -9.247 4.051 1.00 84.75 92 LEU A O 1
ATOM 688 N N . THR A 1 93 ? 3.638 -10.083 6.066 1.00 86.75 93 THR A N 1
ATOM 689 C CA . THR A 1 93 ? 4.730 -11.068 6.082 1.00 86.75 93 THR A CA 1
ATOM 690 C C . THR A 1 93 ? 4.580 -12.099 4.962 1.00 86.75 93 THR A C 1
ATOM 692 O O . THR A 1 93 ? 5.547 -12.373 4.249 1.00 86.75 93 THR A O 1
ATOM 695 N N . ALA A 1 94 ? 3.376 -12.643 4.764 1.00 89.38 94 ALA A N 1
ATOM 696 C CA . ALA A 1 94 ? 3.115 -13.611 3.701 1.00 89.38 94 ALA A CA 1
ATOM 697 C C . ALA A 1 94 ? 3.321 -13.001 2.303 1.00 89.38 94 ALA A C 1
ATOM 699 O O . ALA A 1 94 ? 3.981 -13.601 1.455 1.00 89.38 94 ALA A O 1
ATOM 700 N N . MET A 1 95 ? 2.815 -11.785 2.078 1.00 87.38 95 MET A N 1
ATOM 701 C CA . MET A 1 95 ? 2.987 -11.063 0.817 1.00 87.38 95 MET A CA 1
ATOM 702 C C . MET A 1 95 ? 4.456 -10.745 0.543 1.00 87.38 95 MET A C 1
ATOM 704 O O . MET A 1 95 ? 4.917 -10.952 -0.576 1.00 87.38 95 MET A O 1
ATOM 708 N N . ALA A 1 96 ? 5.212 -10.304 1.551 1.00 85.81 96 ALA A N 1
ATOM 709 C CA . ALA A 1 96 ? 6.642 -10.048 1.403 1.00 85.81 96 ALA A CA 1
ATOM 710 C C . ALA A 1 96 ? 7.406 -11.309 0.964 1.00 85.81 96 ALA A C 1
ATOM 712 O O . ALA A 1 96 ? 8.215 -11.247 0.037 1.00 85.81 96 ALA A O 1
ATOM 713 N N . ALA A 1 97 ? 7.114 -12.460 1.580 1.00 91.62 97 ALA A N 1
ATOM 714 C CA . ALA A 1 97 ? 7.719 -13.732 1.197 1.00 91.62 97 ALA A CA 1
ATOM 715 C C . ALA A 1 97 ? 7.336 -14.147 -0.233 1.00 91.62 97 ALA A C 1
ATOM 717 O O . ALA A 1 97 ? 8.208 -14.545 -1.005 1.00 91.62 97 ALA A O 1
ATOM 718 N N . GLN A 1 98 ? 6.061 -14.013 -0.614 1.00 89.88 98 GLN A N 1
ATOM 719 C CA . GLN A 1 98 ? 5.605 -14.361 -1.961 1.00 89.88 98 GLN A CA 1
ATOM 720 C C . GLN A 1 98 ? 6.256 -13.473 -3.028 1.00 89.88 98 GLN A C 1
ATOM 722 O O . GLN A 1 98 ? 6.785 -13.988 -4.005 1.00 89.88 98 GLN A O 1
ATOM 727 N N . MET A 1 99 ? 6.313 -12.157 -2.809 1.00 88.06 99 MET A N 1
ATOM 728 C CA . MET A 1 99 ? 6.954 -11.227 -3.742 1.00 88.06 99 MET A CA 1
ATOM 729 C C . MET A 1 99 ? 8.454 -11.486 -3.909 1.00 88.06 99 MET A C 1
ATOM 731 O O . MET A 1 99 ? 8.983 -11.355 -5.012 1.00 88.06 99 MET A O 1
ATOM 735 N N . LEU A 1 100 ? 9.143 -11.866 -2.829 1.00 90.38 100 LEU A N 1
ATOM 736 C CA . LEU A 1 100 ? 10.546 -12.267 -2.899 1.00 90.38 100 LEU A CA 1
ATOM 737 C C . LEU A 1 100 ? 10.717 -13.529 -3.758 1.00 90.38 100 LEU A C 1
ATOM 739 O O . LEU A 1 100 ? 11.593 -13.567 -4.621 1.00 90.38 100 LEU A O 1
ATOM 743 N N . LEU A 1 101 ? 9.881 -14.547 -3.536 1.00 94.00 101 LEU A N 1
ATOM 744 C CA . LEU A 1 101 ? 9.915 -15.796 -4.300 1.00 94.00 101 LEU A CA 1
ATOM 745 C C . LEU A 1 101 ? 9.580 -15.577 -5.779 1.00 94.00 101 LEU A C 1
ATOM 747 O O . LEU A 1 101 ? 10.273 -16.126 -6.633 1.00 94.00 101 LEU A O 1
ATOM 751 N N . ASP A 1 102 ? 8.573 -14.755 -6.080 1.00 90.94 102 ASP A N 1
ATOM 752 C CA . ASP A 1 102 ? 8.204 -14.385 -7.449 1.00 90.94 102 ASP A CA 1
ATOM 753 C C . ASP A 1 102 ? 9.372 -13.676 -8.154 1.00 90.94 102 ASP A C 1
ATOM 755 O O . ASP A 1 102 ? 9.735 -14.042 -9.270 1.00 90.94 102 ASP A O 1
ATOM 759 N N . GLY A 1 103 ? 10.051 -12.749 -7.470 1.00 87.94 103 GLY A N 1
ATOM 760 C CA . GLY A 1 103 ? 11.242 -12.084 -8.005 1.00 87.94 103 GLY A CA 1
ATOM 761 C C . GLY A 1 103 ? 12.406 -13.042 -8.290 1.00 87.94 103 GLY A C 1
ATOM 762 O O . GLY A 1 103 ? 13.044 -12.943 -9.340 1.00 87.94 103 GLY A O 1
ATOM 763 N N . ILE A 1 104 ? 12.677 -13.998 -7.391 1.00 95.00 104 ILE A N 1
ATOM 764 C CA . ILE A 1 104 ? 13.715 -15.025 -7.604 1.00 95.00 104 ILE A CA 1
ATOM 765 C C . ILE A 1 104 ? 13.337 -15.938 -8.776 1.00 95.00 104 ILE A C 1
ATOM 767 O O . ILE A 1 104 ? 14.188 -16.263 -9.605 1.00 95.00 104 ILE A O 1
ATOM 771 N N . ARG A 1 105 ? 12.068 -16.349 -8.861 1.00 94.31 105 AR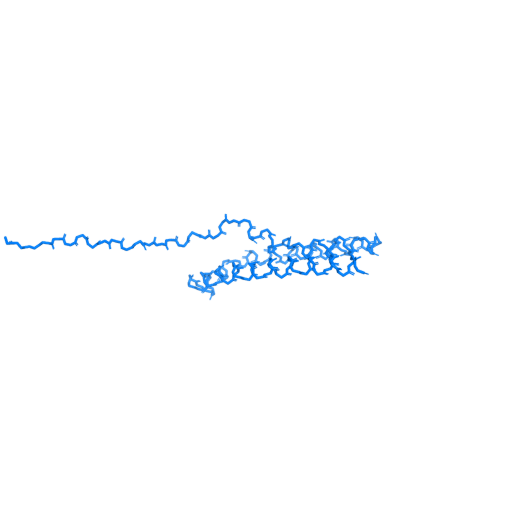G A N 1
ATOM 772 C CA . ARG A 1 105 ? 11.558 -17.198 -9.940 1.00 94.31 105 ARG A CA 1
ATOM 773 C C . ARG A 1 105 ? 11.727 -16.530 -11.302 1.00 94.31 105 ARG A C 1
ATOM 775 O O . ARG A 1 105 ? 12.232 -17.179 -12.217 1.00 94.31 105 ARG A O 1
ATOM 782 N N . ASP A 1 106 ? 11.344 -15.263 -11.424 1.00 91.75 106 ASP A N 1
ATOM 783 C CA . ASP A 1 106 ? 11.488 -14.500 -12.666 1.00 91.75 106 ASP A CA 1
ATOM 784 C C . ASP A 1 106 ? 12.963 -14.341 -13.056 1.00 91.75 106 ASP A C 1
ATOM 786 O O . ASP A 1 106 ? 13.318 -14.521 -14.220 1.00 91.75 106 ASP A O 1
ATOM 790 N N . TYR A 1 107 ? 13.847 -14.084 -12.085 1.00 92.62 107 TYR A N 1
ATOM 791 C CA . TYR A 1 107 ? 15.288 -13.995 -12.333 1.00 92.62 107 TYR A CA 1
ATOM 792 C C . TYR A 1 107 ? 15.875 -15.308 -12.871 1.00 92.62 107 TYR A C 1
ATOM 794 O O . TYR A 1 107 ? 16.621 -15.295 -13.849 1.00 92.62 107 TYR A O 1
ATOM 802 N N . LEU A 1 108 ? 15.515 -16.448 -12.270 1.00 95.31 108 LEU A N 1
ATOM 803 C CA . LEU A 1 108 ? 15.975 -17.763 -12.727 1.00 95.31 108 LEU A CA 1
ATOM 804 C C . LEU A 1 108 ? 15.411 -18.128 -14.106 1.00 95.31 108 LEU A C 1
ATOM 806 O O . LEU A 1 108 ? 16.125 -18.721 -14.908 1.00 95.31 108 LEU A O 1
ATOM 810 N N . ALA A 1 109 ? 14.162 -17.754 -14.400 1.00 93.19 109 ALA A N 1
ATOM 811 C CA . ALA A 1 109 ? 13.541 -17.981 -15.704 1.00 93.19 109 ALA A CA 1
ATOM 812 C C . ALA A 1 109 ? 14.173 -17.147 -16.831 1.00 93.19 109 ALA A C 1
ATOM 814 O O . ALA A 1 109 ? 14.143 -17.567 -17.980 1.00 93.19 109 ALA A O 1
ATOM 815 N N . LEU A 1 110 ? 14.734 -15.976 -16.515 1.00 90.19 110 LEU A N 1
ATOM 816 C CA . LEU A 1 110 ? 15.460 -15.132 -17.472 1.00 90.19 110 LEU A CA 1
ATOM 817 C C . LEU A 1 110 ? 16.917 -15.577 -17.683 1.00 90.19 110 LEU A C 1
ATOM 819 O O . LEU A 1 110 ? 17.530 -15.190 -18.676 1.00 90.19 110 LEU A O 1
ATOM 823 N N . ALA A 1 111 ? 17.485 -16.333 -16.740 1.00 82.81 111 ALA A N 1
ATOM 824 C CA . ALA A 1 111 ? 18.875 -16.790 -16.770 1.00 82.81 111 ALA A CA 1
ATOM 825 C C . ALA A 1 111 ? 19.079 -18.157 -17.456 1.00 82.81 111 ALA A C 1
ATOM 827 O O . ALA A 1 111 ? 20.230 -18.552 -17.660 1.00 82.81 111 ALA A O 1
ATOM 828 N N . GLY A 1 112 ? 17.999 -18.877 -17.779 1.00 62.94 112 GLY A N 1
ATOM 829 C CA . GLY A 1 112 ? 18.006 -20.137 -18.536 1.00 62.94 112 GLY A CA 1
ATOM 830 C C . GLY A 1 112 ? 17.495 -19.952 -19.955 1.00 62.94 112 GLY A C 1
A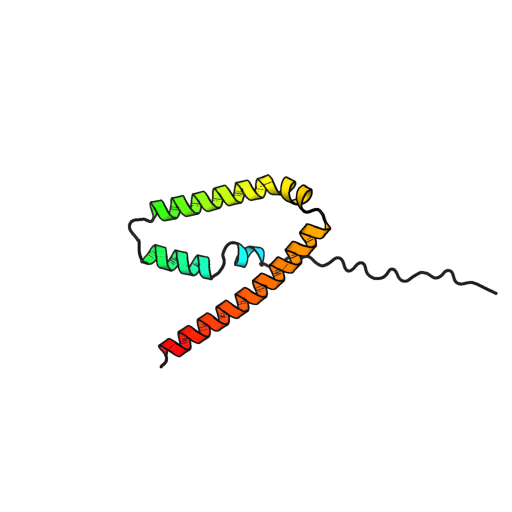TOM 831 O O . GLY A 1 112 ? 18.042 -20.632 -20.850 1.00 62.94 112 GLY A O 1
#

Secondary structure (DSSP, 8-state):
--------------------STTHHHHHT-HHHHHHHHHHHHH-TT-HHHHHHHHHHHHHHHHHHHHTHHHHHHHHHHHHHHHHHHHHHHHHHHHHHHHHHHHHHHHHHHH-

InterPro domains:
  IPR002771 Multiple antibiotic resistance (MarC)-related [PF01914] (10-107)
  IPR002771 Multiple antibiotic resistance (MarC)-related [PTHR33508] (11-109)

Radius of gyration: 22.82 Å; chains: 1; bounding box: 37×33×86 Å

pLDDT: mean 76.84, std 13.87, range [43.5, 95.31]

Organism: Winmispira thermophila (strain ATCC 700085 / DSM 6578 / Z-1203) (NCBI:txid869211)